Protein AF-A0A0A9HQG8-F1 (afdb_monomer)

Sequence (77 aa):
MNHVEKVRNSMIKRRLKKQIGYSLIEIGGITHLFRMGEKSHPQTREIYRYLEELIHKITDAGYVPETDSVLHELEEE

InterPro domains:
  IPR046849 E2 motif [PF20430] (31-58)

Radius of gyration: 18.09 Å; Cα contacts (8 Å, |Δi|>4): 32; chains: 1; bounding box: 50×23×43 Å

Foldseek 3Di:
DDPVVVVVVVCVVVVPDDDWDWDWDADPNDIDIDTVPDQPDPCSVVVVVVVVVVVVVVVVVVDDDPCVVVVVVVDDD

Mean predicted aligned error: 8.77 Å

Secondary structure (DSSP, 8-state):
--HHHHHHHHHHHTTPPPPPPEEEEEETTEEEEEETT---STTHHHHHHHHHHHHHHHHHTT-----HHHHTTT---

Structure (mmCIF, N/CA/C/O backbone):
data_AF-A0A0A9HQG8-F1
#
_entry.id   AF-A0A0A9HQG8-F1
#
loop_
_atom_site.group_PDB
_atom_site.id
_atom_site.type_symbol
_atom_site.label_atom_id
_atom_site.label_alt_id
_atom_site.label_comp_id
_atom_site.label_asym_id
_atom_site.label_entity_id
_atom_site.label_seq_id
_atom_site.pdbx_PDB_ins_code
_atom_site.Cartn_x
_atom_site.Cartn_y
_atom_site.Cartn_z
_atom_site.occupancy
_atom_site.B_iso_or_equiv
_atom_site.auth_seq_id
_atom_site.auth_comp_id
_atom_site.auth_asym_id
_atom_site.auth_atom_id
_atom_site.pdbx_PDB_model_num
ATOM 1 N N . MET A 1 1 ? 28.665 4.489 12.342 1.00 56.69 1 MET A N 1
ATOM 2 C CA . MET A 1 1 ? 27.320 4.515 12.970 1.00 56.69 1 MET A CA 1
ATOM 3 C C . MET A 1 1 ? 26.651 5.799 12.521 1.00 56.69 1 MET A C 1
ATOM 5 O O . MET A 1 1 ? 26.930 6.866 13.078 1.00 56.69 1 MET A O 1
ATOM 9 N N . ASN A 1 2 ? 25.894 5.649 11.436 1.00 81.75 2 ASN A N 1
ATOM 10 C CA . ASN A 1 2 ? 25.423 6.676 10.515 1.00 81.75 2 ASN A CA 1
ATOM 11 C C . ASN A 1 2 ? 24.636 7.788 11.245 1.00 81.75 2 ASN A C 1
ATOM 13 O O . ASN A 1 2 ? 23.885 7.525 12.193 1.00 81.75 2 ASN A O 1
ATOM 17 N N . HIS A 1 3 ? 24.849 9.051 10.865 1.00 85.69 3 HIS A N 1
ATOM 18 C CA . HIS A 1 3 ? 24.228 10.231 11.488 1.00 85.69 3 HIS A CA 1
ATOM 19 C C . HIS A 1 3 ? 22.694 10.112 11.563 1.00 85.69 3 HIS A C 1
ATOM 21 O O . HIS A 1 3 ? 22.088 10.457 12.584 1.00 85.69 3 HIS A O 1
ATOM 27 N N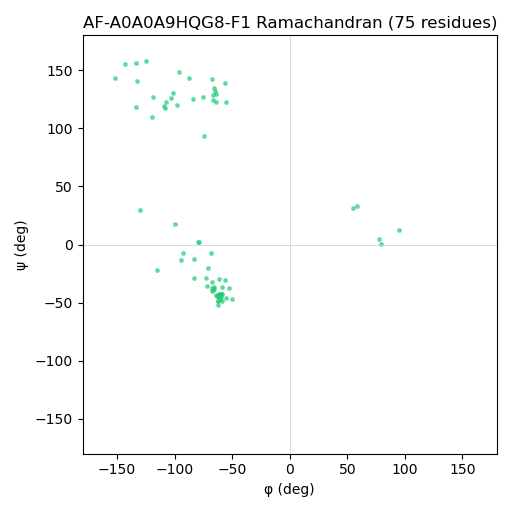 . VAL A 1 4 ? 22.080 9.523 10.533 1.00 83.50 4 VAL A N 1
ATOM 28 C CA . VAL A 1 4 ? 20.633 9.281 10.434 1.00 83.50 4 VAL A CA 1
ATOM 29 C C . VAL A 1 4 ? 20.123 8.404 11.580 1.00 83.50 4 VAL A C 1
ATOM 31 O O . VAL A 1 4 ? 19.101 8.700 12.205 1.00 83.50 4 VAL A O 1
ATOM 34 N N . GLU A 1 5 ? 20.855 7.347 11.925 1.00 86.25 5 GLU A N 1
ATOM 35 C CA . GLU A 1 5 ? 20.490 6.451 13.020 1.00 86.25 5 GLU A CA 1
ATOM 36 C C . GLU A 1 5 ? 20.555 7.156 14.382 1.00 86.25 5 GLU A C 1
ATOM 38 O O . GLU A 1 5 ? 19.676 6.962 15.228 1.00 86.25 5 GLU A O 1
ATOM 43 N N . LYS A 1 6 ? 21.546 8.032 14.591 1.00 91.19 6 LYS A N 1
ATOM 44 C CA . LYS A 1 6 ? 21.652 8.833 15.822 1.00 91.19 6 LYS A CA 1
ATO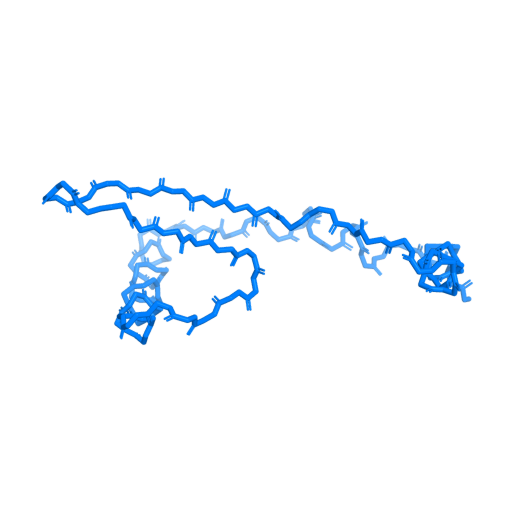M 45 C C . LYS A 1 6 ? 20.471 9.792 15.966 1.00 91.19 6 LYS A C 1
ATOM 47 O O . LYS A 1 6 ? 19.896 9.882 17.055 1.00 91.19 6 LYS A O 1
ATOM 52 N N . VAL A 1 7 ? 20.078 10.464 14.882 1.00 91.75 7 VAL A N 1
ATOM 53 C CA . VAL A 1 7 ? 18.899 11.344 14.859 1.00 91.75 7 VAL A CA 1
ATOM 54 C C . VAL A 1 7 ? 17.634 10.536 15.146 1.00 91.75 7 VAL A C 1
ATOM 56 O O . VAL A 1 7 ? 16.920 10.852 16.098 1.00 91.75 7 VAL A O 1
ATOM 59 N N . ARG A 1 8 ? 17.403 9.436 14.420 1.00 87.44 8 ARG A N 1
ATOM 60 C CA . ARG A 1 8 ? 16.248 8.542 14.613 1.00 87.44 8 ARG A CA 1
ATOM 61 C C . ARG A 1 8 ? 16.146 8.037 16.054 1.00 87.44 8 ARG A C 1
ATOM 63 O O . ARG A 1 8 ? 15.083 8.131 16.667 1.00 87.44 8 ARG A O 1
ATOM 70 N N . ASN A 1 9 ? 17.251 7.584 16.641 1.00 90.94 9 ASN A N 1
ATOM 71 C CA . ASN A 1 9 ? 17.286 7.125 18.031 1.00 90.94 9 ASN A CA 1
ATOM 72 C C . ASN A 1 9 ? 17.013 8.258 19.032 1.00 90.94 9 ASN A C 1
ATOM 74 O O . ASN A 1 9 ? 16.336 8.038 20.037 1.00 90.94 9 ASN A O 1
ATOM 78 N N . SER A 1 10 ? 17.489 9.477 18.766 1.00 94.25 10 SER A N 1
ATOM 79 C CA . SER A 1 10 ? 17.158 10.659 19.573 1.00 94.25 10 SER A CA 1
AT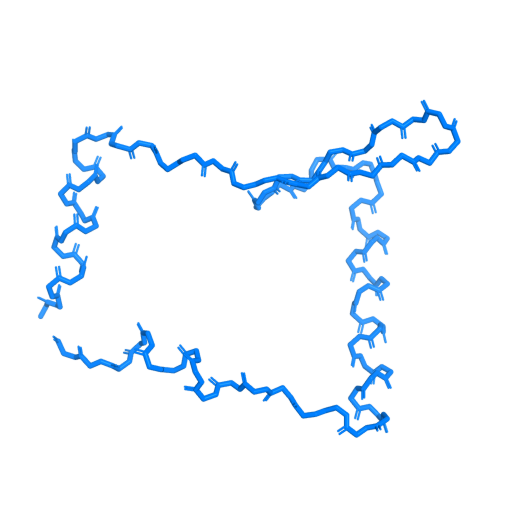OM 80 C C . SER A 1 10 ? 15.661 10.980 19.513 1.00 94.25 10 SER A C 1
ATOM 82 O O . SER A 1 10 ? 15.036 11.200 20.552 1.00 94.25 10 SER A O 1
ATOM 84 N N . MET A 1 11 ? 15.054 10.927 18.322 1.00 92.75 11 MET A N 1
ATOM 85 C CA . MET A 1 11 ? 13.613 11.139 18.138 1.00 92.75 11 MET A CA 1
ATOM 86 C C . MET A 1 11 ? 12.781 10.088 18.889 1.00 92.75 11 MET A C 1
ATOM 88 O O . MET A 1 11 ? 11.825 10.448 19.578 1.00 92.75 11 MET A O 1
ATOM 92 N N . ILE A 1 12 ? 13.188 8.812 18.835 1.00 90.06 12 ILE A N 1
ATOM 93 C CA . ILE A 1 12 ? 12.556 7.710 19.581 1.00 90.06 12 ILE A CA 1
ATOM 94 C C . ILE A 1 12 ? 12.671 7.935 21.094 1.00 90.06 12 ILE A C 1
ATOM 96 O O . ILE A 1 12 ? 11.664 7.863 21.801 1.00 90.06 12 ILE A O 1
ATOM 100 N N . LYS A 1 13 ? 13.867 8.269 21.605 1.00 94.69 13 LYS A N 1
ATOM 101 C CA . LYS A 1 13 ? 14.087 8.571 23.036 1.00 94.69 13 LYS A CA 1
ATOM 102 C C . LYS A 1 13 ? 13.224 9.739 23.518 1.00 94.69 13 LYS A C 1
ATOM 104 O O . LYS A 1 13 ? 12.717 9.706 24.636 1.00 94.69 13 LYS A O 1
ATOM 109 N N . ARG A 1 14 ? 13.015 10.742 22.661 1.00 94.56 14 ARG A N 1
ATOM 110 C CA . ARG A 1 14 ? 12.138 11.900 22.907 1.00 94.56 14 ARG A CA 1
ATOM 111 C C . ARG A 1 14 ? 10.649 11.606 22.684 1.00 94.56 14 ARG A C 1
ATOM 113 O O . ARG A 1 14 ? 9.834 12.510 22.829 1.00 94.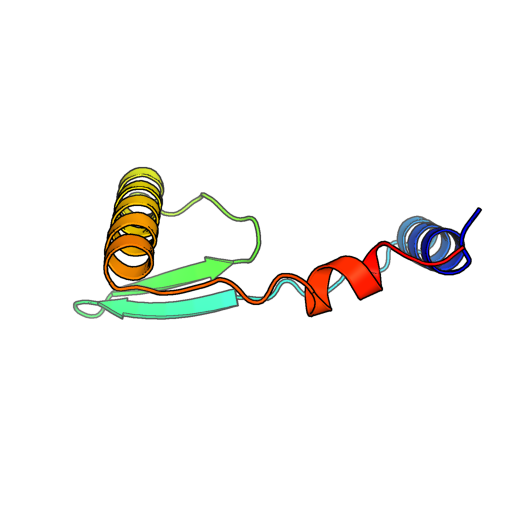56 14 ARG A O 1
ATOM 120 N N . ARG A 1 15 ? 10.283 10.361 22.348 1.00 91.12 15 ARG A N 1
ATOM 121 C CA . ARG A 1 15 ? 8.906 9.910 22.076 1.00 91.12 15 ARG A CA 1
ATOM 122 C C . ARG A 1 15 ? 8.200 10.726 20.988 1.00 91.12 15 ARG A C 1
ATOM 124 O O . ARG A 1 15 ? 6.979 10.887 21.028 1.00 91.12 15 ARG A O 1
ATOM 131 N N . LEU A 1 16 ? 8.955 11.228 20.010 1.00 90.69 16 LEU A N 1
ATOM 132 C CA . LEU A 1 16 ? 8.374 11.921 18.865 1.00 90.69 16 LEU A CA 1
ATOM 133 C C . LEU A 1 16 ? 7.573 10.920 18.029 1.00 90.69 16 LEU A C 1
ATOM 135 O O . LEU A 1 16 ? 8.095 9.889 17.604 1.00 90.69 16 LEU A O 1
ATOM 139 N N . LYS A 1 17 ? 6.295 11.222 17.800 1.00 81.56 17 LYS A N 1
ATOM 140 C CA . LYS A 1 17 ? 5.415 10.415 16.952 1.00 81.56 17 LYS A CA 1
ATOM 141 C C . LYS A 1 17 ? 5.345 11.044 15.569 1.00 81.56 17 LYS A C 1
ATOM 143 O O . LYS A 1 17 ? 4.897 12.180 15.434 1.00 81.56 17 LYS A O 1
ATOM 148 N N . LYS A 1 18 ? 5.749 10.297 14.540 1.00 82.38 18 LYS A N 1
ATOM 149 C CA . LYS A 1 18 ? 5.436 10.659 13.154 1.00 82.38 18 LYS A CA 1
ATOM 150 C C . LYS A 1 18 ? 3.918 10.563 12.973 1.00 82.38 18 LYS A C 1
ATOM 152 O O . LYS A 1 18 ? 3.313 9.588 13.422 1.00 82.38 18 LYS A O 1
ATOM 157 N N . GLN A 1 19 ? 3.302 11.556 12.333 1.00 83.25 19 GLN A N 1
ATOM 158 C CA . GLN A 1 19 ? 1.919 11.404 11.887 1.00 83.25 19 GLN A CA 1
ATOM 159 C C . GLN A 1 19 ? 1.854 10.286 10.845 1.00 83.25 19 GLN A C 1
ATOM 161 O O . GLN A 1 19 ? 2.655 10.235 9.912 1.00 83.25 19 GLN A O 1
ATOM 166 N N . ILE A 1 20 ? 0.930 9.352 11.046 1.00 85.75 20 ILE A N 1
ATOM 167 C CA . ILE A 1 20 ? 0.755 8.212 10.151 1.00 85.75 20 ILE A CA 1
ATOM 168 C C . ILE A 1 20 ? 0.058 8.719 8.888 1.00 85.75 20 ILE A C 1
ATOM 170 O O . ILE A 1 20 ? -0.987 9.362 8.977 1.00 85.75 20 ILE A O 1
ATOM 174 N N . GLY A 1 21 ? 0.639 8.431 7.724 1.00 91.69 21 GLY A N 1
ATOM 175 C CA . GLY A 1 21 ? -0.011 8.693 6.444 1.00 91.69 21 GLY A CA 1
ATOM 176 C C . GLY A 1 21 ? -1.218 7.778 6.262 1.00 91.69 21 GLY A C 1
ATOM 177 O O . GLY A 1 21 ? -1.179 6.610 6.656 1.00 91.69 21 GLY A O 1
ATOM 178 N N . TYR A 1 22 ? -2.288 8.302 5.677 1.00 92.88 22 TYR A N 1
ATOM 179 C CA . TYR A 1 22 ? -3.472 7.519 5.360 1.00 92.88 22 TYR A CA 1
ATOM 180 C C . TYR A 1 22 ? -4.081 7.957 4.032 1.00 92.88 22 TYR A C 1
ATOM 182 O O . TYR A 1 22 ? -3.913 9.099 3.608 1.00 92.88 22 TYR A O 1
ATOM 190 N N . SER A 1 23 ? -4.800 7.042 3.397 1.00 92.94 23 SER A N 1
ATOM 191 C CA . SER A 1 23 ? -5.642 7.305 2.237 1.00 92.94 23 SER A CA 1
ATOM 192 C C . SER A 1 23 ? -7.068 6.836 2.504 1.00 92.94 23 SER A C 1
ATOM 194 O O . SER A 1 23 ? -7.327 6.016 3.390 1.00 92.94 23 SER A O 1
ATOM 196 N N . LEU A 1 24 ? -8.006 7.413 1.762 1.00 94.38 24 LEU A N 1
ATOM 197 C CA . LEU A 1 24 ? -9.435 7.159 1.873 1.00 94.38 24 LEU A CA 1
ATOM 198 C C . LEU A 1 24 ? -9.995 6.927 0.475 1.00 94.38 24 LEU A C 1
ATOM 200 O O . LEU A 1 24 ? -9.611 7.627 -0.462 1.00 94.38 24 LEU A O 1
ATOM 204 N N . ILE A 1 25 ? -10.918 5.983 0.353 1.00 94.44 25 ILE A N 1
ATOM 205 C CA . ILE A 1 25 ? -11.744 5.809 -0.846 1.00 94.44 25 ILE A CA 1
ATOM 206 C C . ILE A 1 25 ? -13.199 5.622 -0.426 1.00 94.44 25 ILE A C 1
ATOM 208 O O . ILE A 1 25 ? -13.472 5.183 0.692 1.00 94.44 25 ILE A O 1
ATOM 212 N N . GLU A 1 26 ? -14.129 5.925 -1.324 1.00 96.50 26 GLU A N 1
ATOM 213 C CA . GLU A 1 26 ? -15.557 5.714 -1.102 1.00 96.50 26 GLU A CA 1
ATOM 214 C C . GLU A 1 26 ? -16.107 4.733 -2.135 1.00 96.50 26 GLU A C 1
ATOM 216 O O . GLU A 1 26 ? -15.914 4.910 -3.338 1.00 96.50 26 GLU A O 1
ATOM 221 N N . ILE A 1 27 ? -16.773 3.680 -1.661 1.00 93.94 27 ILE A N 1
ATOM 222 C CA . ILE A 1 27 ? -17.368 2.639 -2.499 1.00 93.94 27 ILE A CA 1
ATOM 223 C C . ILE A 1 27 ? -18.781 2.385 -1.987 1.00 93.94 27 ILE A C 1
ATOM 225 O O . ILE A 1 27 ? -18.972 1.989 -0.841 1.00 93.94 27 ILE A O 1
ATOM 229 N N . GLY A 1 28 ? -19.790 2.627 -2.829 1.00 93.94 28 GLY A N 1
ATOM 230 C CA . GLY A 1 28 ? -21.190 2.379 -2.464 1.00 93.94 28 GLY A CA 1
ATOM 231 C C . GLY A 1 28 ? -21.656 3.154 -1.225 1.00 93.94 28 GLY A C 1
ATOM 232 O O . GLY A 1 28 ? -22.444 2.628 -0.446 1.00 93.94 28 GLY A O 1
ATOM 233 N N . GLY A 1 29 ? -21.137 4.369 -1.012 1.00 95.31 29 GLY A N 1
ATOM 234 C CA . GLY A 1 29 ? -21.434 5.197 0.163 1.00 95.31 29 GLY A CA 1
ATOM 235 C C . GLY A 1 29 ? -20.698 4.786 1.444 1.00 95.31 29 GLY A C 1
ATOM 236 O O . GLY A 1 29 ? -20.956 5.353 2.503 1.00 95.31 29 GLY A O 1
ATOM 237 N N . ILE A 1 30 ? -19.790 3.807 1.376 1.00 94.12 30 ILE A N 1
ATOM 238 C CA . ILE A 1 30 ? -18.951 3.382 2.500 1.00 94.12 30 ILE A CA 1
ATOM 239 C C . ILE A 1 30 ? -17.547 3.948 2.310 1.00 94.12 30 ILE A C 1
ATOM 241 O O . ILE A 1 30 ? -16.906 3.733 1.281 1.00 94.12 30 ILE A O 1
ATOM 245 N N . THR A 1 31 ? -17.050 4.657 3.322 1.00 94.62 31 THR A N 1
ATOM 246 C CA . THR A 1 31 ? -15.668 5.138 3.354 1.00 94.62 31 THR A CA 1
ATOM 247 C C . THR A 1 31 ? -14.730 4.054 3.878 1.00 94.62 31 THR A C 1
ATOM 249 O O . THR A 1 31 ? -14.892 3.556 4.992 1.00 94.62 31 THR A O 1
ATOM 252 N N . HIS A 1 32 ? -13.696 3.741 3.103 1.00 93.81 32 HIS A N 1
ATOM 253 C CA . HIS A 1 32 ? -12.636 2.811 3.471 1.00 93.81 32 HIS A CA 1
ATOM 254 C C . HIS A 1 32 ? -11.350 3.586 3.766 1.00 93.81 32 HIS A C 1
ATOM 256 O O . HIS A 1 32 ? -10.853 4.325 2.917 1.00 93.81 32 HIS A O 1
ATOM 262 N N . LEU A 1 33 ? -10.815 3.415 4.977 1.00 91.56 33 LEU A N 1
ATOM 263 C CA . LEU A 1 33 ? -9.582 4.051 5.442 1.00 91.56 33 LEU A CA 1
ATOM 264 C C . LEU A 1 33 ? -8.414 3.066 5.371 1.00 91.56 33 LEU A C 1
ATOM 266 O O . LEU A 1 33 ? -8.489 1.968 5.920 1.00 91.56 33 LEU A O 1
ATOM 270 N N . PHE A 1 34 ? -7.313 3.501 4.767 1.00 91.88 34 PHE A N 1
ATOM 271 C CA . PHE A 1 34 ? -6.062 2.755 4.696 1.00 91.88 34 PHE A CA 1
ATOM 272 C C . PHE A 1 34 ? -4.961 3.560 5.374 1.00 91.88 34 PHE A C 1
ATOM 274 O O . PHE A 1 34 ? -4.534 4.591 4.857 1.00 91.88 34 PHE A O 1
ATOM 281 N N . ARG A 1 35 ? -4.489 3.115 6.541 1.00 90.38 35 ARG A N 1
ATOM 282 C CA . ARG A 1 35 ? -3.345 3.742 7.217 1.00 90.38 35 ARG A CA 1
ATOM 283 C C . ARG A 1 35 ? -2.055 3.009 6.885 1.00 90.38 35 ARG A C 1
ATOM 285 O O . ARG A 1 35 ? -2.031 1.791 6.718 1.00 90.38 35 ARG A O 1
ATOM 292 N N . MET A 1 36 ? -0.958 3.754 6.845 1.00 86.62 36 MET A N 1
ATOM 293 C CA . MET A 1 36 ? 0.375 3.194 6.653 1.00 86.62 36 MET A CA 1
ATOM 294 C C . MET A 1 36 ? 0.667 2.119 7.713 1.00 86.62 36 MET A C 1
ATOM 296 O O . MET A 1 36 ? 0.624 2.388 8.914 1.00 86.62 36 MET A O 1
ATOM 300 N N . GLY A 1 37 ? 0.974 0.906 7.250 1.00 84.19 37 GLY A N 1
ATOM 301 C CA . GLY A 1 37 ? 1.284 -0.251 8.097 1.00 84.19 37 GLY A CA 1
ATOM 302 C C . GLY A 1 37 ? 0.069 -0.969 8.696 1.00 84.19 37 GLY A C 1
ATOM 303 O O . GLY A 1 37 ? 0.248 -1.950 9.415 1.00 84.19 37 GLY A O 1
ATOM 304 N N . GLU A 1 38 ? -1.154 -0.519 8.414 1.00 87.12 38 GLU A N 1
ATOM 305 C CA . GLU A 1 38 ? -2.373 -1.136 8.933 1.00 87.12 38 GLU A CA 1
ATOM 306 C C . GLU A 1 38 ? -2.878 -2.274 8.030 1.00 87.12 38 GLU A C 1
ATOM 308 O O . GLU A 1 38 ? -2.813 -2.211 6.805 1.00 87.12 38 GLU A O 1
ATOM 313 N N . LYS A 1 39 ? -3.404 -3.328 8.664 1.00 88.25 39 LYS A N 1
ATOM 314 C CA . LYS A 1 39 ? -3.998 -4.515 8.022 1.00 88.25 39 LYS A CA 1
ATOM 315 C C . LYS A 1 39 ? -5.381 -4.853 8.602 1.00 88.25 39 LYS A C 1
ATOM 317 O O . LYS A 1 39 ? -5.755 -6.016 8.687 1.00 88.25 39 LYS A O 1
ATOM 322 N N . SER A 1 40 ? -6.105 -3.839 9.074 1.00 87.50 40 SER A N 1
ATOM 323 C CA . SER A 1 40 ? -7.398 -3.988 9.762 1.00 87.50 40 SER A CA 1
ATOM 324 C C . SER A 1 40 ? -8.594 -4.112 8.815 1.00 87.50 40 SER A C 1
ATOM 326 O O . SER A 1 40 ? -9.687 -4.464 9.255 1.00 87.50 40 SER A O 1
ATOM 328 N N . HIS A 1 41 ? -8.409 -3.823 7.524 1.00 90.25 41 HIS A N 1
ATOM 329 C CA . HIS A 1 41 ? -9.488 -3.865 6.550 1.00 90.25 41 HIS A CA 1
ATOM 330 C C . HIS A 1 41 ? -10.010 -5.309 6.392 1.00 90.25 41 HIS A C 1
ATOM 332 O O . HIS A 1 41 ? -9.207 -6.218 6.174 1.00 90.25 41 HIS A O 1
ATOM 338 N N . PRO A 1 42 ? -11.335 -5.561 6.419 1.00 92.38 42 PRO A N 1
ATOM 339 C CA . PRO A 1 42 ? -11.879 -6.923 6.332 1.00 92.38 42 PRO A CA 1
ATOM 340 C C . PRO A 1 42 ? -11.426 -7.698 5.087 1.00 92.38 42 PRO A C 1
ATOM 342 O O . PRO A 1 42 ? -11.276 -8.913 5.124 1.00 92.38 42 PRO A O 1
ATOM 345 N N . GLN A 1 43 ? -11.174 -6.976 3.992 1.00 93.25 43 GLN A N 1
ATOM 346 C CA . GLN A 1 43 ? -10.710 -7.522 2.711 1.00 93.25 43 GLN A CA 1
ATOM 347 C C . GLN A 1 43 ? -9.192 -7.377 2.499 1.00 93.25 43 GLN A C 1
ATOM 349 O O . GLN A 1 43 ? -8.726 -7.412 1.362 1.00 93.25 43 GLN A O 1
ATOM 354 N N . THR A 1 44 ? -8.401 -7.141 3.555 1.00 93.19 44 THR A N 1
ATOM 355 C CA . THR A 1 44 ? -6.947 -6.933 3.437 1.00 93.19 44 THR A CA 1
ATOM 356 C C . THR A 1 44 ? -6.290 -8.034 2.605 1.00 93.19 44 THR A C 1
ATOM 358 O O . THR A 1 44 ? -5.530 -7.732 1.690 1.00 93.19 44 THR A O 1
ATOM 361 N N . ARG A 1 45 ? -6.603 -9.308 2.862 1.00 95.44 45 ARG A N 1
ATOM 362 C CA . ARG A 1 45 ? -5.984 -10.433 2.146 1.00 95.44 45 ARG A CA 1
ATOM 363 C C . ARG A 1 45 ? -6.262 -10.383 0.642 1.00 95.44 45 ARG A C 1
ATOM 365 O O . ARG A 1 45 ? -5.363 -10.614 -0.159 1.00 95.44 45 ARG A O 1
ATOM 372 N N . GLU A 1 46 ? -7.498 -10.090 0.260 1.00 97.00 46 GLU A N 1
ATOM 373 C CA . GLU A 1 46 ? -7.935 -10.018 -1.131 1.00 97.00 46 GLU A CA 1
ATOM 374 C C . GLU A 1 46 ? -7.288 -8.833 -1.859 1.00 97.00 46 GLU A C 1
ATOM 376 O O . GLU A 1 46 ? -6.840 -8.993 -2.992 1.00 97.00 46 GLU A O 1
ATOM 381 N N . ILE A 1 47 ? -7.174 -7.681 -1.191 1.00 94.06 47 ILE A N 1
ATOM 382 C CA . ILE A 1 47 ? -6.525 -6.479 -1.732 1.00 94.06 47 ILE A CA 1
ATOM 383 C C . ILE A 1 47 ? -5.045 -6.743 -2.022 1.00 94.06 47 ILE A C 1
ATOM 385 O O . ILE A 1 47 ? -4.581 -6.450 -3.120 1.00 94.06 47 ILE A O 1
ATOM 389 N N . TYR A 1 48 ? -4.307 -7.325 -1.071 1.00 94.38 48 TYR A N 1
ATOM 390 C CA . TYR A 1 48 ? -2.883 -7.617 -1.270 1.00 94.38 48 TYR A CA 1
ATOM 391 C C . TYR A 1 48 ? -2.654 -8.679 -2.347 1.00 94.38 48 TYR A C 1
ATOM 393 O O . TYR A 1 48 ? -1.762 -8.510 -3.171 1.00 94.38 48 TYR A O 1
ATOM 401 N N . ARG A 1 49 ? -3.497 -9.717 -2.410 1.00 97.69 49 ARG A N 1
ATOM 402 C CA . ARG A 1 49 ? -3.428 -10.715 -3.487 1.00 97.69 49 ARG A CA 1
ATOM 403 C C . ARG A 1 49 ? -3.643 -10.078 -4.864 1.00 97.69 49 ARG A C 1
ATOM 405 O O . ARG A 1 49 ? -2.929 -10.398 -5.805 1.00 97.69 49 ARG A O 1
ATOM 412 N N . TYR A 1 50 ? -4.613 -9.172 -4.983 1.00 97.62 50 TYR A N 1
ATOM 413 C CA . TYR A 1 50 ? -4.854 -8.458 -6.238 1.00 97.62 50 TYR A CA 1
ATOM 414 C C . TYR A 1 50 ? -3.707 -7.501 -6.587 1.00 97.62 50 TYR A C 1
ATOM 416 O O . TYR A 1 50 ? -3.330 -7.390 -7.748 1.00 97.62 50 TYR A O 1
ATOM 424 N N . LEU A 1 51 ? -3.113 -6.844 -5.587 1.00 95.75 51 LEU A N 1
ATOM 425 C CA . LEU A 1 51 ? -1.937 -6.002 -5.788 1.00 95.75 51 LEU A CA 1
ATOM 426 C C . LEU A 1 51 ? -0.743 -6.812 -6.313 1.00 95.75 51 LEU A C 1
ATOM 428 O O . LEU A 1 51 ? -0.080 -6.369 -7.245 1.00 95.75 51 LEU A O 1
ATOM 432 N N . GLU A 1 52 ? -0.495 -8.002 -5.761 1.00 96.75 52 GLU A N 1
ATOM 433 C CA . GLU A 1 52 ? 0.532 -8.917 -6.269 1.00 96.75 52 GLU A CA 1
ATOM 434 C C . GLU A 1 52 ? 0.264 -9.281 -7.732 1.00 96.75 52 GLU A C 1
ATOM 436 O O . GLU A 1 52 ? 1.153 -9.140 -8.568 1.00 96.75 52 GLU A O 1
ATOM 441 N N . GLU A 1 53 ? -0.965 -9.671 -8.073 1.00 98.19 53 GLU A N 1
ATOM 442 C CA . GLU A 1 53 ? -1.350 -9.984 -9.454 1.00 98.19 53 GLU A CA 1
ATOM 443 C C . GLU A 1 53 ? -1.134 -8.795 -10.406 1.00 98.19 53 GLU A C 1
ATOM 445 O O . GLU A 1 53 ? -0.623 -8.967 -11.514 1.00 98.19 53 GLU A O 1
ATOM 450 N N . LEU A 1 54 ? -1.490 -7.580 -9.978 1.00 97.94 54 LEU A N 1
ATOM 451 C CA . LEU A 1 54 ? -1.259 -6.364 -10.754 1.00 97.94 54 LEU A CA 1
ATOM 452 C C . LEU A 1 54 ? 0.227 -6.123 -11.006 1.00 97.94 54 LEU A C 1
ATOM 454 O O . LEU A 1 54 ? 0.587 -5.798 -12.133 1.00 97.94 54 LEU A O 1
ATOM 458 N N . ILE A 1 55 ? 1.075 -6.309 -9.990 1.00 96.06 55 ILE A N 1
ATOM 459 C CA . ILE A 1 55 ? 2.530 -6.173 -10.128 1.00 96.06 55 ILE A CA 1
ATOM 460 C C . ILE A 1 55 ? 3.054 -7.160 -11.178 1.00 96.06 55 ILE A C 1
ATOM 462 O O . ILE A 1 55 ? 3.786 -6.752 -12.073 1.00 96.06 55 ILE A O 1
ATOM 466 N N . HIS A 1 56 ? 2.617 -8.422 -11.139 1.00 96.69 56 HIS A N 1
ATOM 467 C CA . HIS A 1 56 ? 3.022 -9.415 -12.141 1.00 96.69 56 HIS A CA 1
ATOM 468 C C . HIS A 1 56 ? 2.600 -8.984 -13.552 1.00 96.69 56 HIS A C 1
ATOM 470 O O . HIS A 1 5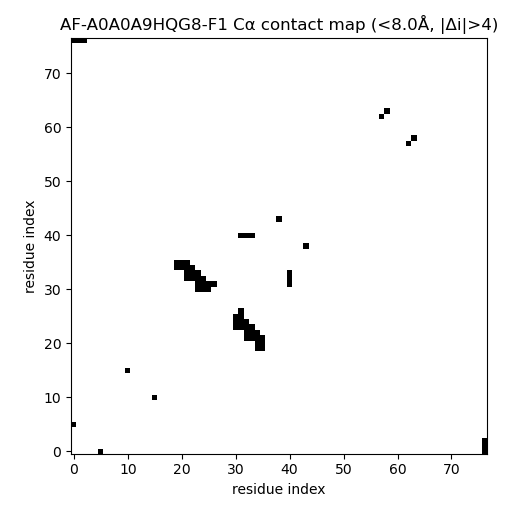6 ? 3.420 -8.961 -14.465 1.00 96.69 56 HIS A O 1
ATOM 476 N N . LYS A 1 57 ? 1.345 -8.545 -13.720 1.00 98.00 57 LYS A N 1
ATOM 477 C CA . LYS A 1 57 ? 0.816 -8.091 -15.015 1.00 98.00 57 LYS A CA 1
ATOM 478 C C . LYS A 1 57 ? 1.581 -6.906 -15.597 1.00 98.00 57 LYS A C 1
ATOM 480 O O . LYS A 1 57 ? 1.836 -6.884 -16.798 1.00 98.00 57 LYS A O 1
ATOM 485 N N . ILE A 1 58 ? 1.913 -5.904 -14.782 1.00 97.00 58 ILE A N 1
ATOM 486 C CA . ILE A 1 58 ? 2.653 -4.737 -15.282 1.00 97.00 58 ILE A CA 1
ATOM 487 C C . ILE A 1 58 ? 4.103 -5.101 -15.597 1.00 97.00 58 ILE A C 1
ATOM 489 O O . ILE A 1 58 ? 4.636 -4.608 -16.587 1.00 97.00 58 ILE A O 1
ATOM 493 N N . THR A 1 59 ? 4.724 -5.988 -14.813 1.00 96.25 59 THR A N 1
ATOM 494 C CA . THR A 1 59 ? 6.071 -6.495 -15.094 1.00 96.25 59 THR A CA 1
ATOM 495 C C . THR A 1 59 ? 6.105 -7.262 -16.415 1.00 96.25 59 THR A C 1
ATOM 497 O O . THR A 1 59 ? 6.961 -6.973 -17.249 1.00 96.25 59 THR A O 1
ATOM 500 N N . ASP A 1 60 ? 5.128 -8.136 -16.674 1.00 96.88 60 ASP A N 1
ATOM 501 C CA . ASP A 1 60 ? 4.991 -8.838 -17.960 1.00 96.88 60 ASP A CA 1
ATOM 502 C C . ASP A 1 60 ? 4.762 -7.867 -19.135 1.00 96.88 60 ASP A C 1
ATOM 504 O O . ASP A 1 60 ? 5.183 -8.129 -20.261 1.00 96.88 60 ASP A O 1
ATOM 508 N N . ALA A 1 61 ? 4.132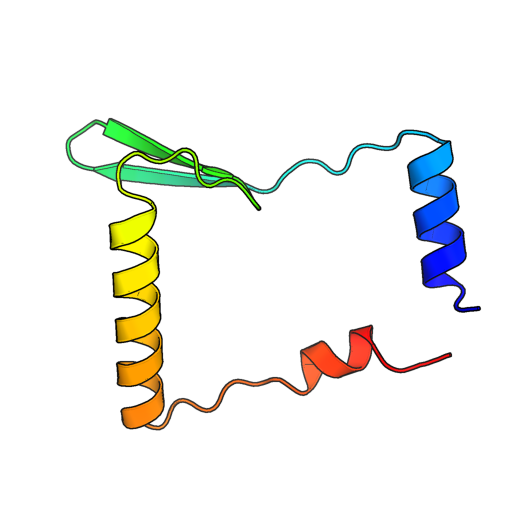 -6.716 -18.875 1.00 97.56 61 ALA A N 1
ATOM 509 C CA . ALA A 1 61 ? 3.939 -5.641 -19.848 1.00 97.56 61 ALA A CA 1
ATOM 510 C C . ALA A 1 61 ? 5.1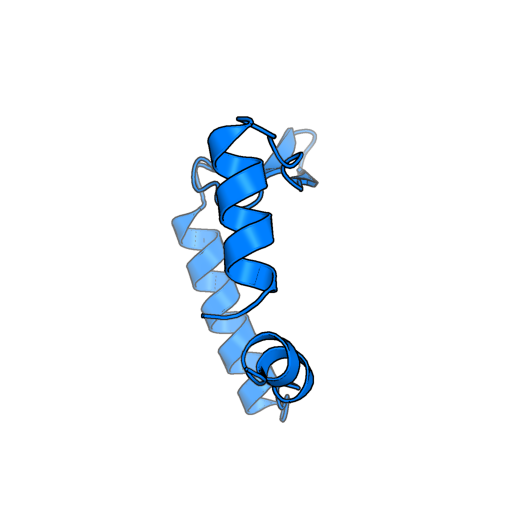85 -4.752 -20.059 1.00 97.56 61 ALA A C 1
ATOM 512 O O . ALA A 1 61 ? 5.123 -3.790 -20.827 1.00 97.56 61 ALA A O 1
ATOM 513 N N . GLY A 1 62 ? 6.309 -5.055 -19.401 1.00 96.50 62 GLY A N 1
ATOM 514 C CA . GLY A 1 62 ? 7.575 -4.333 -19.549 1.00 96.50 62 GLY A CA 1
ATOM 515 C C . GLY A 1 62 ? 7.817 -3.237 -18.511 1.00 96.50 62 GLY A C 1
ATOM 516 O O . GLY A 1 62 ? 8.729 -2.430 -18.690 1.00 96.50 62 GLY A O 1
ATOM 517 N N . TYR A 1 63 ? 7.031 -3.180 -17.429 1.00 94.56 63 TYR A N 1
ATOM 518 C CA . TYR A 1 63 ? 7.337 -2.301 -16.301 1.00 94.56 63 TYR A CA 1
ATOM 519 C C . TYR A 1 63 ? 8.648 -2.727 -15.634 1.00 94.56 63 TYR A C 1
ATOM 521 O O . TYR A 1 63 ? 8.770 -3.847 -15.133 1.00 94.56 63 TYR A O 1
ATOM 529 N N . VAL A 1 64 ? 9.600 -1.796 -15.578 1.00 91.69 64 VAL A N 1
ATOM 530 C CA . VAL A 1 64 ? 10.844 -1.929 -14.819 1.00 91.69 64 VAL A CA 1
ATOM 531 C C . VAL A 1 64 ? 10.750 -0.991 -13.614 1.00 91.69 64 VAL A C 1
ATOM 533 O O . VAL A 1 64 ? 10.602 0.218 -13.808 1.00 91.69 64 VAL A O 1
ATOM 536 N N . PRO A 1 65 ? 10.780 -1.510 -12.375 1.00 86.56 65 PRO A N 1
ATOM 537 C CA . PRO A 1 65 ? 10.765 -0.661 -11.196 1.00 86.56 65 PRO A CA 1
ATOM 538 C C . PRO A 1 65 ? 12.063 0.148 -11.110 1.00 86.56 65 PRO A C 1
ATOM 540 O O . PRO A 1 65 ? 13.156 -0.407 -11.159 1.00 86.56 65 PRO A O 1
ATOM 543 N N . GLU A 1 66 ? 11.932 1.461 -10.938 1.00 85.06 66 GLU A N 1
ATOM 544 C CA . GLU A 1 66 ? 13.048 2.359 -10.637 1.00 85.06 66 GLU A CA 1
ATOM 545 C C . GLU A 1 66 ? 13.463 2.156 -9.170 1.00 85.06 66 GLU A C 1
ATOM 547 O O . GLU A 1 66 ? 12.869 2.729 -8.252 1.00 85.06 66 GLU A O 1
ATOM 552 N N . THR A 1 67 ? 14.444 1.287 -8.927 1.00 81.56 67 THR A N 1
ATOM 553 C CA . THR A 1 67 ? 14.941 0.986 -7.572 1.00 81.56 67 THR A CA 1
ATOM 554 C C . THR A 1 67 ? 16.150 1.823 -7.167 1.00 81.56 67 THR A C 1
ATOM 556 O O . THR A 1 67 ? 16.476 1.883 -5.981 1.00 81.56 67 THR A O 1
ATOM 559 N N . ASP A 1 68 ? 16.785 2.508 -8.117 1.00 71.44 68 ASP A N 1
ATOM 560 C CA . ASP A 1 68 ? 18.059 3.204 -7.905 1.00 71.44 68 ASP A CA 1
ATOM 561 C C . ASP A 1 68 ? 17.912 4.400 -6.950 1.00 71.44 68 ASP A C 1
ATOM 563 O O . ASP A 1 68 ? 18.774 4.648 -6.109 1.00 71.44 68 ASP A O 1
ATOM 567 N N . SER A 1 69 ? 16.755 5.074 -6.955 1.00 60.09 69 SER A N 1
ATOM 568 C CA . SER A 1 69 ? 16.451 6.130 -5.976 1.00 60.09 69 SER A CA 1
ATOM 569 C C . SER A 1 69 ? 16.205 5.603 -4.554 1.00 60.09 69 SER A C 1
ATOM 571 O O . SER A 1 69 ? 16.288 6.386 -3.610 1.00 60.09 69 SER A O 1
ATOM 573 N N . VAL A 1 70 ? 15.875 4.317 -4.380 1.00 57.12 70 VAL A N 1
ATOM 574 C CA . VAL A 1 70 ? 15.638 3.702 -3.058 1.00 57.12 70 VAL A CA 1
ATOM 575 C C . VAL A 1 70 ? 16.963 3.284 -2.410 1.00 57.12 70 VAL A C 1
ATOM 577 O O . VAL A 1 70 ? 17.088 3.305 -1.186 1.00 57.12 70 VAL A O 1
ATOM 580 N N . LEU A 1 71 ? 17.978 2.954 -3.218 1.00 49.00 71 LEU A N 1
ATOM 581 C CA . LEU A 1 71 ? 19.315 2.577 -2.746 1.00 49.00 71 LEU A CA 1
ATOM 582 C C . LEU A 1 71 ? 20.119 3.772 -2.205 1.00 49.00 71 LEU A C 1
ATOM 584 O O . LEU A 1 71 ? 20.877 3.601 -1.253 1.00 49.00 71 LEU A O 1
ATOM 588 N N . HIS A 1 72 ? 19.869 4.991 -2.696 1.00 47.69 72 HIS A N 1
ATOM 589 C CA . HIS A 1 72 ? 20.464 6.220 -2.146 1.00 47.69 72 HIS A CA 1
ATOM 590 C C . HIS A 1 72 ? 19.970 6.600 -0.732 1.00 47.69 72 HIS A C 1
ATOM 592 O O . HIS A 1 72 ? 20.506 7.526 -0.129 1.00 47.69 72 HIS A O 1
ATOM 598 N N . GLU A 1 73 ? 18.968 5.908 -0.169 1.00 46.97 73 GLU A N 1
ATOM 599 C CA . GLU A 1 73 ? 18.612 6.036 1.258 1.00 46.97 73 GLU A CA 1
ATOM 600 C C . GLU A 1 73 ? 19.315 4.989 2.152 1.00 46.97 73 GLU A C 1
ATOM 602 O O . GLU A 1 73 ? 19.208 5.065 3.381 1.00 46.97 73 GLU A O 1
ATOM 607 N N . LEU A 1 74 ? 20.029 4.016 1.564 1.00 52.81 74 LEU A N 1
ATOM 608 C CA . LEU A 1 74 ? 20.720 2.927 2.275 1.00 52.81 74 LEU A CA 1
ATOM 609 C C . LEU A 1 74 ? 22.256 2.964 2.134 1.00 52.81 74 LEU A C 1
ATOM 611 O O . LEU A 1 74 ? 22.942 2.437 3.010 1.00 52.81 74 LEU A O 1
ATOM 615 N N . GLU A 1 75 ? 22.789 3.624 1.107 1.00 39.78 75 GLU A N 1
ATOM 616 C CA . GLU A 1 75 ? 24.191 4.059 0.992 1.00 39.78 75 GLU A CA 1
ATOM 617 C C . GLU A 1 75 ? 24.185 5.598 1.125 1.00 39.78 75 GLU A C 1
ATOM 619 O O . GLU A 1 75 ? 23.473 6.263 0.385 1.00 39.78 75 GLU A O 1
ATOM 624 N N . GLU A 1 76 ? 24.829 6.270 2.085 1.00 41.47 76 GLU A N 1
ATOM 625 C CA . GLU A 1 76 ? 26.212 6.131 2.549 1.00 41.47 76 GLU A CA 1
ATOM 626 C C . GLU A 1 76 ? 26.380 6.530 4.050 1.00 41.47 76 GLU A C 1
ATOM 628 O O . GLU A 1 76 ? 25.712 7.429 4.567 1.00 41.47 76 GLU A O 1
ATOM 633 N N . GLU A 1 77 ? 27.258 5.772 4.729 1.00 42.34 77 GLU A N 1
ATOM 634 C CA . GLU A 1 77 ? 28.124 6.010 5.921 1.00 42.34 77 GLU A CA 1
ATOM 635 C C . GLU A 1 77 ? 27.687 6.796 7.189 1.00 42.34 77 GLU A C 1
ATOM 637 O O . GLU A 1 77 ? 27.521 8.035 7.196 1.00 42.34 77 GLU A O 1
#

pLDDT: mean 86.09, std 15.2, range [39.78, 98.19]

Nearest PDB structures (foldseek):
  6lgn-assembly1_m  TM=3.437E-01  e=5.739E+00  Human alphaherpesvirus 3
  8k4l-assembly1_B  TM=2.702E-01  e=3.859E+00  Homo sapiens
  2hup-assembly1_A  TM=2.670E-01  e=5.028E+00  Homo sapiens

Organism: Arundo donax (NCBI:txid35708)

Solvent-accessible surface area (backbone atoms only — not comparable to full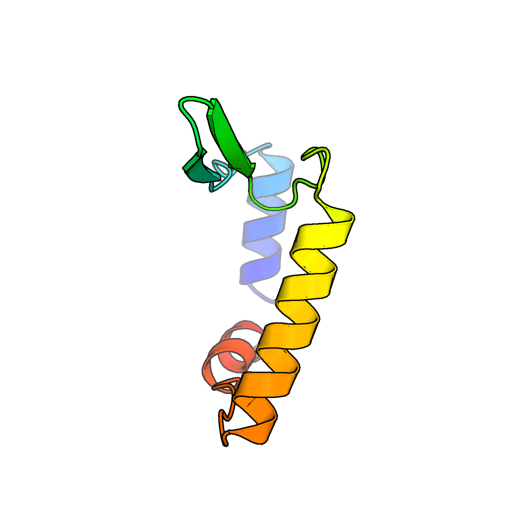-atom values): 4963 Å² total; per-residue (Å²): 134,36,66,68,59,56,51,53,51,51,39,53,76,69,65,63,76,80,83,77,58,68,51,75,50,76,56,98,9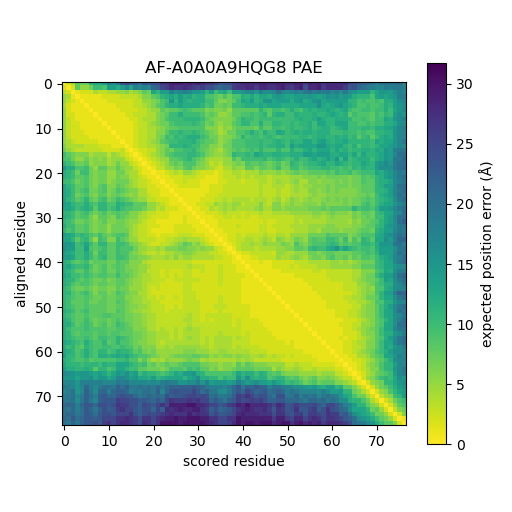1,42,79,47,78,48,46,69,94,62,76,82,52,95,58,40,70,60,53,53,53,50,50,52,52,51,51,52,53,42,41,76,73,67,56,74,84,85,55,70,78,62,48,61,79,76,52,81,109